Protein AF-A0A8V8TMZ4-F1 (afdb_monomer_lite)

Organism: Homo sapiens (NCBI:txid9606)

InterPro domains:
  IPR015381 XLF-like, N-terminal [PF09302] (12-59)
  IPR038051 XRCC4-like, N-terminal domain superfamily [G3DSA:2.170.210.10] (1-64)
  IPR052287 Non-homologous end-joining factor [PTHR32235] (1-59)

Foldseek 3Di:
DVVQVVQQVVFDWDWDDDPVAIKTKTKDQDPQWIWIWIGRPVDIDTDTDGPVRVVVVVVVVVVVVVVVVVVD

Structure (mmCIF, N/CA/C/O backbone):
data_AF-A0A8V8TMZ4-F1
#
_entry.id   AF-A0A8V8TMZ4-F1
#
loop_
_atom_site.group_PDB
_atom_site.id
_atom_site.type_symbol
_atom_site.label_atom_id
_atom_site.label_alt_id
_atom_site.label_comp_id
_atom_site.label_asym_id
_atom_site.label_entity_id
_atom_site.label_seq_id
_atom_site.pdbx_PDB_ins_code
_atom_site.Cartn_x
_atom_site.Cartn_y
_atom_site.Cartn_z
_atom_site.occupancy
_atom_site.B_iso_or_equiv
_atom_site.auth_seq_id
_atom_site.auth_comp_id
_atom_site.auth_asym_id
_atom_site.auth_atom_id
_atom_site.pdbx_PDB_model_num
ATOM 1 N N . MET A 1 1 ? -3.389 8.296 12.856 1.00 60.22 1 MET A N 1
ATOM 2 C CA . MET A 1 1 ? -2.366 8.459 11.796 1.00 60.22 1 MET A CA 1
ATOM 3 C C . MET A 1 1 ? -1.376 7.297 11.820 1.00 60.22 1 MET A C 1
ATOM 5 O O . MET A 1 1 ? -1.261 6.636 10.804 1.00 60.22 1 MET A O 1
ATOM 9 N N . GLU A 1 2 ? -0.786 6.942 12.970 1.00 72.00 2 GLU A N 1
ATOM 10 C CA . GLU A 1 2 ? 0.086 5.750 13.100 1.00 72.00 2 GLU A CA 1
ATOM 11 C C . GLU A 1 2 ? -0.586 4.419 12.721 1.00 72.00 2 GLU A C 1
ATOM 13 O O . GLU A 1 2 ? 0.060 3.555 12.142 1.00 72.00 2 GLU A O 1
ATOM 18 N N . GLU A 1 3 ? -1.890 4.250 12.969 1.00 79.06 3 GLU A N 1
ATOM 19 C CA . GLU A 1 3 ? -2.619 3.028 12.578 1.00 79.06 3 GLU A CA 1
ATOM 20 C C . GLU A 1 3 ? -2.622 2.785 11.059 1.00 79.06 3 GLU A C 1
ATOM 22 O O . GLU A 1 3 ? -2.619 1.636 10.617 1.00 79.06 3 GLU A O 1
ATOM 27 N N . LEU A 1 4 ? -2.605 3.854 10.250 1.00 82.31 4 LEU A N 1
ATOM 28 C CA . LEU A 1 4 ? -2.540 3.748 8.792 1.00 82.31 4 LEU A CA 1
ATOM 29 C C . LEU A 1 4 ? -1.167 3.241 8.344 1.00 82.31 4 LEU A C 1
ATOM 31 O O . LEU A 1 4 ? -1.092 2.334 7.516 1.00 82.31 4 LEU A O 1
ATOM 35 N N . GLU A 1 5 ? -0.092 3.776 8.922 1.00 81.50 5 GLU A N 1
ATOM 36 C CA . GLU A 1 5 ? 1.271 3.327 8.633 1.00 81.50 5 GLU A CA 1
ATOM 37 C C . GLU A 1 5 ? 1.516 1.905 9.143 1.00 81.50 5 GLU A C 1
ATOM 39 O O . GLU A 1 5 ? 2.072 1.079 8.420 1.00 81.50 5 GLU A O 1
ATOM 44 N N . GLN A 1 6 ? 1.041 1.570 10.345 1.00 85.06 6 GLN A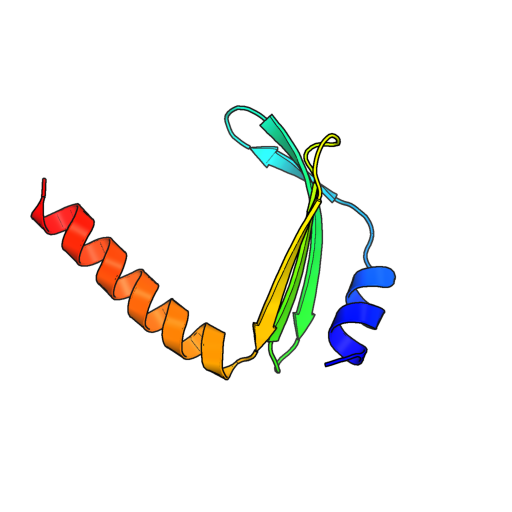 N 1
ATOM 45 C CA . GLN A 1 6 ? 1.141 0.212 10.881 1.00 85.06 6 GLN A CA 1
ATOM 46 C C . GLN A 1 6 ? 0.371 -0.794 10.025 1.00 85.06 6 GLN A C 1
ATOM 48 O O . GLN A 1 6 ? 0.908 -1.848 9.684 1.00 85.06 6 GLN A O 1
ATOM 53 N N . GLY A 1 7 ? -0.850 -0.457 9.604 1.00 86.62 7 GLY A N 1
ATOM 54 C CA . GLY A 1 7 ? -1.604 -1.283 8.668 1.00 86.62 7 GLY A CA 1
ATOM 55 C C . GLY A 1 7 ? -0.875 -1.450 7.335 1.00 86.62 7 GLY A C 1
ATOM 56 O O . GLY A 1 7 ? -0.789 -2.567 6.827 1.00 86.62 7 GLY A O 1
ATOM 57 N N . LEU A 1 8 ? -0.266 -0.380 6.813 1.00 87.50 8 LEU A N 1
ATOM 58 C CA . LEU A 1 8 ? 0.534 -0.394 5.583 1.00 87.50 8 LEU A CA 1
ATOM 59 C C . LEU A 1 8 ? 1.816 -1.234 5.696 1.00 87.50 8 LEU A C 1
ATOM 61 O O . LEU A 1 8 ? 2.270 -1.806 4.704 1.00 87.50 8 LEU A O 1
ATOM 65 N N . LEU A 1 9 ? 2.433 -1.316 6.874 1.00 87.31 9 LEU A N 1
ATOM 66 C CA . LEU A 1 9 ? 3.583 -2.194 7.120 1.00 87.31 9 LEU A CA 1
ATOM 67 C C . LEU A 1 9 ? 3.194 -3.675 7.069 1.00 87.31 9 LEU A C 1
ATOM 69 O O . LEU A 1 9 ? 3.998 -4.489 6.623 1.00 87.31 9 LEU A O 1
ATOM 73 N N . MET A 1 10 ? 1.960 -4.002 7.458 1.00 90.19 10 MET A N 1
ATOM 74 C CA . MET A 1 10 ? 1.425 -5.366 7.415 1.00 90.19 10 MET A CA 1
ATOM 75 C C . MET A 1 10 ? 0.922 -5.777 6.023 1.00 90.19 10 MET A C 1
ATOM 77 O O . MET A 1 10 ? 0.669 -6.960 5.797 1.00 90.19 10 MET A O 1
ATOM 81 N N . GLN A 1 11 ? 0.758 -4.832 5.089 1.00 89.31 11 GLN A N 1
ATOM 82 C CA . GLN A 1 11 ? 0.317 -5.139 3.729 1.00 89.31 11 GLN A CA 1
ATOM 83 C C . GLN A 1 11 ? 1.466 -5.685 2.872 1.00 89.31 11 GLN A C 1
ATOM 85 O O . GLN A 1 11 ? 2.568 -5.123 2.883 1.00 89.31 11 GLN A O 1
ATOM 90 N N . PRO A 1 12 ? 1.218 -6.748 2.086 1.00 92.38 12 PRO A N 1
ATOM 91 C CA . PRO A 1 12 ? 2.209 -7.258 1.157 1.00 92.38 12 PRO A CA 1
ATOM 92 C C . PRO A 1 12 ? 2.458 -6.255 0.027 1.00 92.38 12 PRO A C 1
ATOM 94 O O . PRO A 1 12 ? 1.581 -5.477 -0.352 1.00 92.38 12 PRO A O 1
ATOM 97 N N . TRP A 1 13 ? 3.655 -6.317 -0.552 1.00 90.69 13 TRP A N 1
ATOM 98 C CA . TRP A 1 13 ? 3.943 -5.621 -1.799 1.00 90.69 13 TRP A CA 1
ATOM 99 C C . TRP A 1 13 ? 3.245 -6.331 -2.956 1.00 90.69 13 TRP A C 1
ATOM 101 O O . TRP A 1 13 ? 3.473 -7.516 -3.203 1.00 90.69 13 TRP A O 1
ATOM 111 N N . ALA A 1 14 ? 2.403 -5.593 -3.667 1.00 89.25 14 ALA A N 1
ATOM 112 C CA . ALA A 1 14 ? 1.768 -6.026 -4.895 1.00 89.25 14 ALA A CA 1
ATOM 113 C C . ALA A 1 14 ? 2.532 -5.468 -6.098 1.00 89.25 14 ALA A C 1
ATOM 115 O O . ALA A 1 14 ? 2.982 -4.323 -6.094 1.00 89.25 14 ALA A O 1
ATOM 116 N N . TRP A 1 15 ? 2.648 -6.274 -7.146 1.00 89.06 15 TRP A N 1
ATOM 117 C CA . TRP A 1 15 ? 3.150 -5.810 -8.432 1.00 89.06 15 TRP A CA 1
ATOM 118 C C . TRP A 1 15 ? 2.023 -5.120 -9.197 1.00 89.06 15 TRP A C 1
ATOM 120 O O . TRP A 1 15 ? 0.962 -5.702 -9.422 1.00 89.06 15 TRP A O 1
ATOM 130 N N . LEU A 1 16 ? 2.264 -3.878 -9.600 1.00 85.62 16 LEU A N 1
ATOM 131 C CA . LEU A 1 16 ? 1.374 -3.054 -10.397 1.00 85.62 16 LEU A CA 1
ATOM 132 C C . LEU A 1 16 ? 2.006 -2.852 -11.776 1.00 85.62 16 LEU A C 1
ATOM 134 O O . LEU A 1 16 ? 3.006 -2.149 -11.923 1.00 85.62 16 LEU A O 1
ATOM 138 N N . GLN A 1 17 ? 1.426 -3.481 -12.793 1.00 81.94 17 GLN A N 1
ATOM 139 C CA . GLN A 1 17 ? 1.837 -3.287 -14.178 1.00 81.94 17 GLN A CA 1
ATOM 140 C C . GLN A 1 17 ? 1.163 -2.015 -14.713 1.00 81.94 17 GLN A C 1
ATOM 142 O O . GLN A 1 17 ? -0.050 -1.991 -14.921 1.00 81.94 17 GLN A O 1
ATOM 147 N N . LEU A 1 18 ? 1.934 -0.948 -14.902 1.00 78.62 18 LEU A N 1
ATOM 148 C CA . LEU A 1 18 ? 1.506 0.249 -15.627 1.00 78.62 18 LEU A CA 1
ATOM 149 C C . LEU A 1 18 ? 1.924 0.128 -17.094 1.00 78.62 18 LEU A C 1
ATOM 151 O O . LEU A 1 18 ? 2.756 -0.707 -17.440 1.00 78.62 18 LEU A O 1
ATOM 155 N N . ALA A 1 19 ? 1.344 0.970 -17.953 1.00 76.62 19 ALA A N 1
ATOM 156 C CA . ALA A 1 19 ? 1.517 0.893 -19.405 1.00 76.62 19 ALA A CA 1
ATOM 157 C C . ALA A 1 19 ? 2.989 0.799 -19.846 1.00 76.62 19 ALA A C 1
ATOM 159 O O . ALA A 1 19 ? 3.305 0.030 -20.748 1.00 76.62 19 ALA A O 1
ATOM 160 N N . GLU A 1 20 ? 3.878 1.542 -19.184 1.00 78.56 20 GLU A N 1
ATOM 161 C CA . GLU A 1 20 ? 5.295 1.608 -19.553 1.00 78.56 20 GLU A CA 1
ATOM 162 C C . GLU A 1 20 ? 6.233 1.003 -18.498 1.00 78.56 20 GLU A C 1
ATOM 164 O O . GLU A 1 20 ? 7.390 0.747 -18.809 1.00 78.56 20 GLU A O 1
ATOM 169 N N . ASN A 1 21 ? 5.760 0.736 -17.271 1.00 78.75 21 ASN A N 1
ATOM 170 C CA . ASN A 1 21 ? 6.619 0.357 -16.142 1.00 78.75 21 ASN A CA 1
ATOM 171 C C . ASN A 1 21 ? 5.952 -0.643 -15.188 1.00 78.75 21 ASN A C 1
ATOM 173 O O . ASN A 1 21 ? 4.740 -0.626 -14.985 1.00 78.75 21 ASN A O 1
ATOM 177 N N . SER A 1 22 ? 6.766 -1.469 -14.531 1.00 86.31 22 SER A N 1
ATOM 178 C CA . SER A 1 22 ? 6.337 -2.312 -13.410 1.00 86.31 22 SER A CA 1
ATOM 179 C C . SER A 1 22 ? 6.675 -1.620 -12.098 1.00 86.31 22 SER A C 1
ATOM 181 O O . SER A 1 22 ? 7.845 -1.348 -11.838 1.00 86.31 22 SER A O 1
ATOM 183 N N . LEU A 1 23 ? 5.674 -1.371 -11.260 1.00 88.31 23 LEU A N 1
ATOM 184 C CA . LEU A 1 23 ? 5.866 -0.802 -9.930 1.00 88.31 23 LEU A CA 1
ATOM 185 C C . LEU A 1 23 ? 5.525 -1.825 -8.853 1.00 88.31 23 LEU A C 1
ATOM 187 O O . LEU A 1 23 ? 4.660 -2.678 -9.025 1.00 88.31 23 LEU A O 1
ATOM 191 N N . LEU A 1 24 ? 6.182 -1.706 -7.712 1.00 91.44 24 LEU A N 1
ATOM 192 C CA . LEU A 1 24 ? 5.758 -2.320 -6.468 1.00 91.44 24 LEU A CA 1
ATOM 193 C C . LEU A 1 24 ? 4.904 -1.318 -5.709 1.00 91.44 24 LEU A C 1
ATOM 195 O O . LEU A 1 24 ? 5.328 -0.192 -5.473 1.00 91.44 24 LEU A O 1
ATOM 199 N N . ALA A 1 25 ? 3.712 -1.719 -5.298 1.00 90.94 25 ALA A N 1
ATOM 200 C CA . ALA A 1 25 ? 2.834 -0.880 -4.507 1.00 90.94 25 ALA A CA 1
ATOM 201 C C . ALA A 1 25 ? 2.285 -1.648 -3.310 1.00 90.94 25 ALA A C 1
ATOM 203 O O . ALA A 1 25 ? 1.996 -2.840 -3.388 1.00 90.94 25 ALA A O 1
ATOM 204 N N . LYS A 1 26 ? 2.099 -0.950 -2.198 1.00 92.81 26 LYS A N 1
ATOM 205 C CA . LYS A 1 26 ? 1.294 -1.424 -1.076 1.00 92.81 26 LYS A CA 1
ATOM 206 C C . LYS A 1 26 ? 0.393 -0.298 -0.620 1.00 92.81 26 LYS A C 1
ATOM 208 O O . LYS A 1 26 ? 0.802 0.861 -0.602 1.00 92.81 26 LYS A O 1
ATOM 213 N N . VAL A 1 27 ? -0.840 -0.639 -0.282 1.00 88.88 27 VAL A N 1
ATOM 214 C CA . VAL A 1 27 ? -1.872 0.337 0.049 1.00 88.88 27 VAL A CA 1
ATOM 215 C C . VAL A 1 27 ? -2.678 -0.161 1.230 1.00 88.88 27 VAL A C 1
ATOM 217 O O . VAL A 1 27 ? -3.043 -1.332 1.290 1.00 88.88 27 VAL A O 1
ATOM 220 N N . PHE A 1 28 ? -2.965 0.733 2.166 1.00 87.06 28 PHE A N 1
ATOM 221 C CA . PHE A 1 28 ? -3.828 0.450 3.297 1.00 87.06 28 PHE A CA 1
ATOM 222 C C . PHE A 1 28 ? -4.881 1.545 3.399 1.00 87.06 28 PHE A C 1
ATOM 224 O O . PHE A 1 28 ? -4.568 2.721 3.581 1.00 87.06 28 PHE A O 1
ATOM 231 N N . ILE A 1 29 ? -6.138 1.147 3.216 1.00 84.25 29 ILE A N 1
ATOM 232 C CA . ILE A 1 29 ? -7.283 2.051 3.118 1.00 84.25 29 ILE A CA 1
ATOM 233 C C . ILE A 1 29 ? -8.167 1.835 4.339 1.00 84.25 29 ILE A C 1
ATOM 235 O O . ILE A 1 29 ? -8.537 0.709 4.668 1.00 84.25 29 ILE A O 1
ATOM 239 N N . THR A 1 30 ? -8.539 2.928 4.993 1.00 83.00 30 THR A N 1
ATOM 240 C CA . THR A 1 30 ? -9.425 2.942 6.157 1.00 83.00 30 THR A CA 1
ATOM 241 C C . THR A 1 30 ? -10.538 3.969 5.960 1.00 83.00 30 THR A C 1
ATOM 243 O O . THR A 1 30 ? -10.523 4.768 5.025 1.00 83.00 30 THR A O 1
ATOM 246 N N . LYS A 1 31 ? -11.508 3.998 6.880 1.00 78.62 31 LYS A N 1
ATOM 247 C CA . LYS A 1 31 ? -12.577 5.012 6.869 1.00 78.62 31 LYS A CA 1
ATOM 248 C C . LYS A 1 31 ? -12.070 6.440 7.104 1.00 78.62 31 LYS A C 1
ATOM 250 O O . LYS A 1 31 ? -12.797 7.378 6.806 1.00 78.62 31 LYS A O 1
ATOM 255 N N . GLN A 1 32 ? -10.867 6.597 7.657 1.00 77.19 32 GLN A N 1
ATOM 256 C CA . GLN A 1 32 ? -10.271 7.887 8.018 1.00 77.19 32 GLN A CA 1
ATOM 257 C C . GLN A 1 32 ? -9.296 8.405 6.950 1.00 77.19 32 GLN A C 1
ATOM 259 O O . GLN A 1 32 ? -8.898 9.565 6.989 1.00 77.19 32 GLN A O 1
ATOM 264 N N . GLY A 1 33 ? -8.944 7.580 5.963 1.00 82.06 33 GLY A N 1
ATOM 265 C CA . GLY A 1 33 ? -7.958 7.926 4.949 1.00 82.06 33 GLY A CA 1
ATOM 266 C C . GLY A 1 33 ? -7.259 6.698 4.387 1.00 82.06 33 GLY A C 1
ATOM 267 O O . GLY A 1 33 ? -7.647 5.563 4.670 1.00 82.06 33 GLY A O 1
ATOM 268 N N . TYR A 1 34 ? -6.204 6.921 3.615 1.00 84.12 34 TYR A N 1
ATOM 269 C CA . TYR A 1 34 ? -5.342 5.855 3.121 1.00 84.12 34 TYR A CA 1
ATOM 270 C C . TYR A 1 34 ? -3.869 6.228 3.232 1.00 84.12 34 TY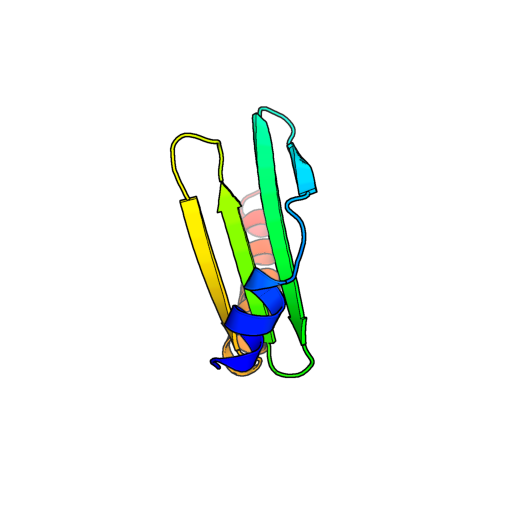R A C 1
ATOM 272 O O . TYR A 1 34 ? -3.503 7.403 3.221 1.00 84.12 34 TYR A O 1
ATOM 280 N N . ALA A 1 35 ? -3.035 5.199 3.303 1.00 88.00 35 ALA A N 1
ATOM 281 C CA . ALA A 1 35 ? -1.600 5.298 3.127 1.00 88.00 35 ALA A CA 1
ATOM 282 C C . ALA A 1 35 ? -1.195 4.404 1.951 1.00 88.00 35 ALA A C 1
ATOM 284 O O . ALA A 1 35 ? -1.700 3.288 1.797 1.00 88.00 35 ALA A O 1
ATOM 285 N N . LEU A 1 36 ? -0.324 4.919 1.095 1.00 87.62 36 LEU A N 1
ATOM 286 C CA . LEU A 1 36 ? 0.126 4.292 -0.135 1.00 87.62 36 LEU A CA 1
ATOM 287 C C . LEU A 1 36 ? 1.645 4.434 -0.221 1.00 87.62 36 LEU A C 1
ATOM 289 O O . LEU A 1 36 ? 2.196 5.525 -0.086 1.00 87.62 36 LEU A O 1
ATOM 293 N N . LEU A 1 37 ? 2.313 3.317 -0.482 1.00 89.56 37 LEU A N 1
ATOM 294 C CA . LEU A 1 37 ? 3.721 3.279 -0.842 1.00 89.56 37 LEU A CA 1
ATOM 295 C C . LEU A 1 37 ? 3.838 2.689 -2.239 1.00 89.56 37 LEU A C 1
ATOM 297 O O . LEU A 1 37 ? 3.328 1.599 -2.490 1.00 89.56 37 LEU A O 1
ATOM 301 N N . VAL A 1 38 ? 4.519 3.403 -3.127 1.00 89.00 38 VAL A N 1
ATOM 302 C CA . VAL A 1 38 ? 4.822 2.959 -4.489 1.00 89.00 38 VAL A CA 1
ATOM 303 C C . VAL A 1 38 ? 6.327 3.026 -4.691 1.00 89.00 38 VAL A C 1
ATOM 305 O O . VAL A 1 38 ? 6.971 3.967 -4.239 1.00 89.00 38 VAL A O 1
ATOM 308 N N . SER A 1 39 ? 6.903 2.040 -5.359 1.00 87.44 39 SER A N 1
ATOM 309 C CA . SER A 1 39 ? 8.318 1.995 -5.689 1.00 87.44 39 SER A CA 1
ATOM 310 C C . SER A 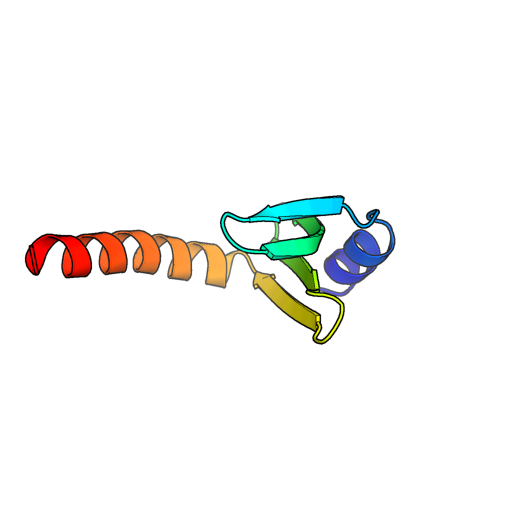1 39 ? 8.524 1.442 -7.089 1.00 87.44 39 SER A C 1
ATOM 312 O O . SER A 1 39 ? 7.912 0.449 -7.470 1.00 87.44 39 SER A O 1
ATOM 314 N N . ASP A 1 40 ? 9.416 2.068 -7.843 1.00 87.75 40 ASP A N 1
ATOM 315 C CA . ASP A 1 40 ? 9.907 1.597 -9.142 1.00 87.75 40 ASP A CA 1
ATOM 316 C C . ASP A 1 40 ? 11.247 0.847 -9.014 1.00 87.75 40 ASP A C 1
ATOM 318 O O . ASP A 1 40 ? 11.963 0.684 -9.997 1.00 87.75 40 ASP A O 1
ATOM 322 N N . LEU A 1 41 ? 11.598 0.401 -7.798 1.00 85.25 41 LEU A N 1
ATOM 323 C CA . LEU A 1 41 ? 12.895 -0.181 -7.415 1.00 85.25 41 LEU A CA 1
ATOM 324 C C . LEU A 1 41 ? 14.074 0.809 -7.389 1.00 85.25 41 LEU A C 1
ATOM 326 O O . LEU A 1 41 ? 15.138 0.447 -6.887 1.00 85.25 41 LEU A O 1
ATOM 330 N N . GLN A 1 42 ? 13.906 2.042 -7.875 1.00 85.81 42 GLN A N 1
ATOM 331 C CA . GLN A 1 42 ? 14.930 3.095 -7.822 1.00 85.81 42 GLN A CA 1
ATOM 332 C C . GLN A 1 42 ? 14.592 4.164 -6.782 1.00 85.81 42 GLN A C 1
ATOM 334 O O . GLN A 1 42 ? 15.460 4.647 -6.056 1.00 85.81 42 GLN A O 1
ATOM 339 N N . GLN A 1 43 ? 13.317 4.516 -6.699 1.00 82.25 43 GLN A N 1
ATOM 340 C CA . GLN A 1 43 ? 12.733 5.496 -5.811 1.00 82.25 43 GLN A CA 1
ATOM 341 C C . GLN A 1 43 ? 11.519 4.898 -5.101 1.00 82.25 43 GLN A C 1
ATOM 343 O O . GLN A 1 43 ? 10.946 3.873 -5.487 1.00 82.25 43 GLN A O 1
ATOM 348 N N . VAL A 1 44 ? 11.162 5.529 -3.988 1.00 86.62 44 VAL A N 1
ATOM 349 C CA . VAL A 1 44 ? 9.998 5.162 -3.189 1.00 86.62 44 VAL A CA 1
ATOM 350 C C . VAL A 1 44 ? 9.195 6.427 -2.942 1.00 86.62 44 VAL A C 1
ATOM 352 O O . VAL A 1 44 ? 9.695 7.384 -2.351 1.00 86.62 44 VAL A O 1
ATOM 355 N N . TRP A 1 45 ? 7.943 6.418 -3.381 1.00 87.38 45 TRP A N 1
ATOM 356 C CA . TRP A 1 45 ? 6.978 7.477 -3.137 1.00 87.38 45 TRP A CA 1
ATOM 357 C C . TRP A 1 45 ? 6.035 7.052 -2.025 1.00 87.38 45 TRP A C 1
ATOM 359 O O . TRP A 1 45 ? 5.411 5.991 -2.090 1.00 87.38 45 TRP A O 1
ATOM 369 N N . HIS A 1 46 ? 5.934 7.902 -1.010 1.00 84.75 46 HIS A N 1
ATOM 370 C CA . HIS A 1 46 ? 5.008 7.742 0.096 1.00 84.75 46 HIS A CA 1
ATOM 371 C C . HIS A 1 46 ? 3.921 8.804 -0.001 1.00 84.75 46 HIS A C 1
ATOM 373 O O . HIS A 1 46 ? 4.220 9.999 -0.044 1.00 84.75 46 HIS A O 1
ATOM 379 N N . GLU A 1 47 ? 2.666 8.369 -0.012 1.00 82.44 47 GLU A N 1
ATOM 380 C CA . GLU A 1 47 ? 1.521 9.262 0.062 1.00 82.44 47 GLU A CA 1
ATOM 381 C C . GLU A 1 47 ? 0.568 8.812 1.168 1.00 82.44 47 GLU A C 1
ATOM 383 O O . GLU A 1 47 ? 0.146 7.659 1.224 1.00 82.44 47 GLU A O 1
ATOM 388 N N . GLN A 1 48 ? 0.195 9.752 2.033 1.00 78.31 48 GLN A N 1
ATOM 389 C CA . GLN A 1 48 ? -0.794 9.541 3.077 1.00 78.31 48 GLN A CA 1
ATOM 390 C C . GLN A 1 48 ? -1.842 10.644 3.001 1.00 78.31 48 GLN A C 1
ATOM 392 O O . GLN A 1 48 ? -1.516 11.833 2.987 1.00 78.31 48 GLN A O 1
ATOM 397 N N . VAL A 1 49 ? -3.107 10.247 2.949 1.00 73.69 49 VAL A N 1
ATOM 398 C CA . VAL A 1 49 ? -4.224 11.156 2.700 1.00 73.69 49 VAL A CA 1
ATOM 399 C C . VAL A 1 49 ? -5.311 10.907 3.732 1.00 73.69 49 VAL A C 1
ATOM 401 O O . VAL A 1 49 ? -5.848 9.806 3.824 1.00 73.69 49 VAL A O 1
ATOM 404 N N . ASP A 1 50 ? -5.656 11.947 4.485 1.00 74.44 50 ASP A N 1
ATOM 405 C CA . ASP A 1 50 ? -6.794 11.953 5.408 1.00 74.44 50 ASP A CA 1
ATOM 406 C C . ASP A 1 50 ? -8.113 12.239 4.661 1.00 74.44 50 ASP A C 1
ATOM 408 O O . ASP A 1 50 ? -8.117 12.888 3.610 1.00 74.44 50 ASP A O 1
ATOM 412 N N . THR A 1 51 ? -9.253 11.803 5.205 1.00 60.72 51 THR A N 1
ATOM 413 C CA . THR A 1 51 ? -10.613 12.106 4.705 1.00 60.72 51 THR A CA 1
ATOM 414 C C . THR A 1 51 ? -10.856 13.568 4.317 1.00 60.72 51 THR A C 1
ATOM 416 O O . THR A 1 51 ? -11.585 13.832 3.352 1.00 60.72 51 THR A O 1
ATOM 419 N N . SER A 1 52 ? -10.223 14.519 5.011 1.00 57.53 52 SER A N 1
ATOM 420 C CA . SER A 1 52 ? -10.287 15.947 4.673 1.00 57.53 52 SER A CA 1
ATOM 421 C C . SER A 1 52 ? -9.684 16.245 3.288 1.00 57.53 52 SER A C 1
ATOM 423 O O . SER A 1 52 ? -10.276 16.948 2.462 1.00 57.53 52 SER A O 1
ATOM 425 N N . VAL A 1 53 ? -8.551 15.610 2.978 1.00 55.59 53 VAL A N 1
ATOM 426 C CA . VAL A 1 53 ? -7.840 15.750 1.701 1.00 55.59 53 VAL A CA 1
ATOM 427 C C . VAL A 1 53 ? -8.492 14.899 0.609 1.00 55.59 53 VAL A C 1
ATOM 429 O O . VAL A 1 53 ? -8.520 15.334 -0.539 1.00 55.59 53 VAL A O 1
ATOM 432 N N . VAL A 1 54 ? -9.102 13.749 0.934 1.00 56.66 54 VAL A N 1
ATOM 433 C CA . VAL A 1 54 ? -9.907 12.963 -0.030 1.00 56.66 54 VAL A CA 1
ATOM 434 C C . VAL A 1 54 ? -11.094 13.782 -0.540 1.00 56.66 54 VAL A C 1
ATOM 436 O O . VAL A 1 54 ? -11.332 13.825 -1.744 1.00 56.66 54 VAL A O 1
ATOM 439 N N . SER A 1 55 ? -11.799 14.501 0.340 1.00 55.53 55 SER A N 1
ATOM 440 C CA . SER A 1 55 ? -12.921 15.365 -0.060 1.00 55.53 55 SER A CA 1
ATOM 441 C C . SER A 1 55 ? -12.472 16.586 -0.874 1.00 55.53 55 SER A C 1
ATOM 443 O O . SER A 1 55 ? -13.152 16.984 -1.824 1.00 55.53 55 SER A O 1
ATOM 445 N N . GLN A 1 56 ? -11.315 17.176 -0.551 1.00 52.19 56 GLN A N 1
ATOM 446 C CA . GLN A 1 56 ? -10.736 18.269 -1.342 1.00 52.19 56 GLN A CA 1
ATOM 447 C C . GLN A 1 56 ? -10.204 17.795 -2.704 1.00 52.19 56 GLN A C 1
ATOM 449 O O . GLN A 1 56 ? -10.460 18.445 -3.718 1.00 52.19 56 GLN A O 1
ATOM 454 N N . ARG A 1 57 ? -9.518 16.647 -2.761 1.00 52.81 57 ARG A N 1
ATOM 455 C CA . ARG A 1 57 ? -9.005 16.055 -4.005 1.00 52.81 57 ARG A CA 1
ATOM 456 C C . ARG A 1 57 ? -10.110 15.471 -4.878 1.00 52.81 57 ARG A C 1
ATOM 458 O O . ARG A 1 57 ? -9.989 15.560 -6.088 1.00 52.81 57 ARG A O 1
ATOM 465 N N . ALA A 1 58 ? -11.209 14.961 -4.320 1.00 52.66 58 ALA A N 1
ATOM 466 C CA . ALA A 1 58 ? -12.379 14.556 -5.106 1.00 52.66 58 ALA A CA 1
ATOM 467 C C . ALA A 1 58 ? -13.025 15.760 -5.816 1.00 52.66 58 ALA A C 1
ATOM 469 O O . ALA A 1 58 ? -13.380 15.673 -6.992 1.00 52.66 58 ALA A O 1
ATOM 470 N N . LYS A 1 59 ? -13.091 16.919 -5.141 1.00 50.59 59 LYS A N 1
ATOM 471 C CA . LYS A 1 59 ? -13.498 18.183 -5.776 1.00 50.59 59 LYS A CA 1
ATOM 472 C C . LYS A 1 59 ? -12.505 18.620 -6.853 1.00 50.59 59 LYS A C 1
ATOM 474 O O . LYS A 1 59 ? -12.926 18.949 -7.956 1.00 50.59 59 LYS A O 1
ATOM 479 N N . LEU A 1 60 ? -11.201 18.575 -6.574 1.00 44.47 60 LEU A N 1
ATOM 480 C CA . LEU A 1 60 ? -10.170 18.930 -7.557 1.00 44.47 60 LEU A CA 1
ATOM 481 C C . LEU A 1 60 ? -10.109 17.954 -8.737 1.00 44.47 60 LEU A C 1
ATOM 483 O O . LEU A 1 60 ? -9.874 18.398 -9.847 1.00 44.47 60 LEU A O 1
ATOM 487 N N . SER A 1 61 ? -10.369 16.661 -8.543 1.00 45.47 61 SER A N 1
ATOM 488 C CA . SER A 1 61 ? -10.403 15.658 -9.613 1.00 45.47 61 SER A CA 1
ATOM 489 C C . SER A 1 61 ? -11.572 15.905 -10.570 1.00 45.47 61 SER A C 1
ATOM 491 O O . SER A 1 61 ? -11.366 15.841 -11.778 1.00 45.47 61 SER A O 1
ATOM 493 N N . SER A 1 62 ? -12.748 16.309 -10.066 1.00 44.66 62 SER A N 1
ATOM 494 C CA . SER A 1 62 ? -13.834 16.806 -10.932 1.00 44.66 62 SER A CA 1
ATOM 495 C C . SER A 1 62 ? -13.459 18.100 -11.662 1.00 44.66 62 SER A C 1
ATOM 497 O O . SER A 1 62 ? -13.799 18.258 -12.829 1.00 44.66 62 SER A O 1
ATOM 499 N N . VAL A 1 63 ? -12.736 19.022 -11.017 1.00 46.88 63 VAL A N 1
ATOM 500 C CA . VAL A 1 63 ? -12.350 20.302 -11.638 1.00 46.88 63 VAL A CA 1
ATOM 501 C C . VAL A 1 63 ? -11.251 20.119 -12.689 1.00 46.88 63 VAL A C 1
ATOM 503 O O . VAL A 1 63 ? -11.387 20.660 -13.778 1.00 46.88 63 VAL A O 1
ATOM 506 N N . ILE A 1 64 ? -10.215 19.318 -12.419 1.00 46.22 64 ILE A N 1
ATOM 507 C CA . ILE A 1 64 ? -9.099 19.020 -13.337 1.00 46.22 64 ILE A CA 1
ATOM 508 C C . ILE A 1 64 ? -9.605 18.309 -14.601 1.00 46.22 64 ILE A C 1
ATOM 510 O O . ILE 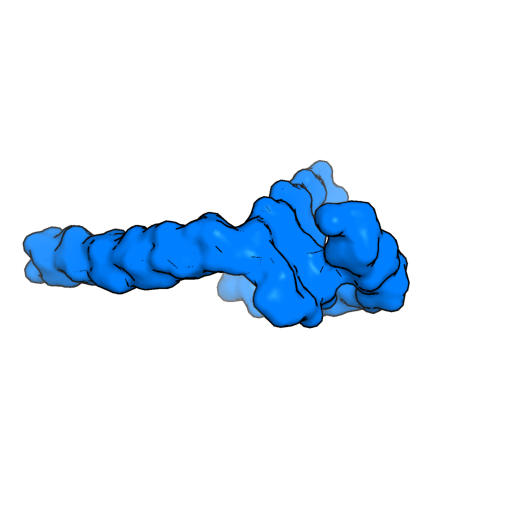A 1 64 ? -9.122 18.597 -15.695 1.00 46.22 64 ILE A O 1
ATOM 514 N N . TRP A 1 65 ? -10.633 17.462 -14.483 1.00 34.31 65 TRP A N 1
ATOM 515 C CA . TRP A 1 65 ? -11.284 16.856 -15.647 1.00 34.31 65 TRP A CA 1
ATOM 516 C C . TRP A 1 65 ? -11.983 17.902 -16.537 1.00 34.31 65 TRP A C 1
ATOM 518 O O . TRP A 1 65 ? -11.862 17.839 -17.756 1.00 34.31 65 TRP A O 1
ATOM 528 N N . ILE A 1 66 ? -12.642 18.913 -15.952 1.00 45.34 66 ILE A N 1
ATOM 529 C CA . ILE A 1 66 ? -13.355 19.966 -16.706 1.00 45.34 66 ILE A CA 1
ATOM 530 C C . ILE A 1 66 ? -12.388 20.903 -17.446 1.00 45.34 66 ILE A C 1
ATOM 532 O O . ILE A 1 66 ? -12.628 21.226 -18.607 1.00 45.34 66 ILE A O 1
ATOM 536 N N . ILE A 1 67 ? -11.279 21.319 -16.824 1.00 48.03 67 ILE A N 1
ATOM 537 C CA . ILE A 1 67 ? -10.283 22.187 -17.493 1.00 48.03 67 ILE A CA 1
ATOM 538 C C . ILE A 1 67 ? -9.557 21.449 -18.620 1.00 48.03 67 ILE A C 1
ATOM 540 O O . ILE A 1 67 ? -9.240 22.061 -19.635 1.00 48.03 67 ILE A O 1
ATOM 544 N N . SER A 1 68 ? -9.330 20.138 -18.475 1.00 38.31 68 SER 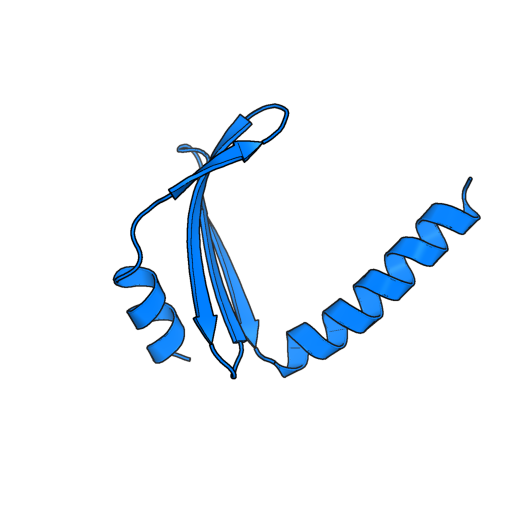A N 1
ATOM 545 C CA . SER A 1 68 ? -8.706 19.342 -19.538 1.00 38.31 68 SER A CA 1
ATOM 546 C C . SER A 1 68 ? -9.662 19.045 -20.700 1.00 38.31 68 SER A C 1
ATOM 548 O O . SER A 1 68 ? -9.193 18.834 -21.813 1.00 38.31 68 SER A O 1
ATOM 550 N N . PHE A 1 69 ? -10.981 19.059 -20.470 1.00 38.50 69 PHE A N 1
ATOM 551 C CA . PHE A 1 69 ? -11.999 18.900 -21.517 1.00 38.50 69 PHE A CA 1
ATOM 552 C C . PHE A 1 69 ? -12.341 20.220 -22.230 1.00 38.50 69 PHE A C 1
ATOM 554 O O . PHE A 1 69 ? -12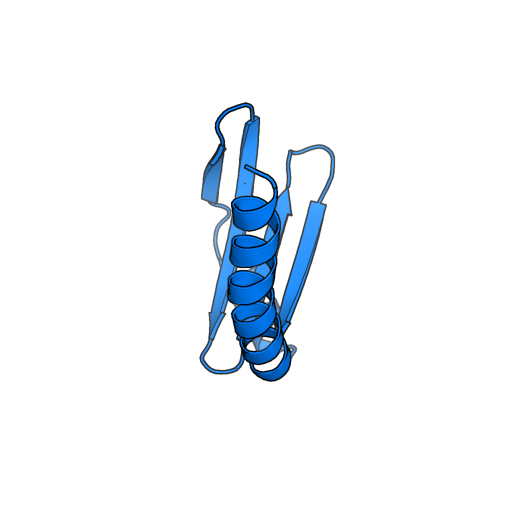.733 20.205 -23.388 1.00 38.50 69 PHE A O 1
ATOM 561 N N . ALA A 1 70 ? -12.172 21.368 -21.564 1.00 35.62 70 ALA A N 1
ATOM 562 C CA . ALA A 1 70 ? -12.381 22.694 -22.159 1.00 35.62 70 ALA A CA 1
ATOM 563 C C . ALA A 1 70 ? -11.218 23.161 -23.059 1.00 35.62 70 ALA A C 1
ATOM 565 O O . ALA A 1 70 ? -11.335 24.178 -23.740 1.00 35.62 70 ALA A O 1
ATOM 566 N N . HIS A 1 71 ? -10.100 22.433 -23.047 1.00 42.78 71 HIS A N 1
ATOM 567 C CA . HIS A 1 71 ? -8.952 22.635 -23.932 1.00 42.78 71 HIS A CA 1
ATOM 568 C C . HIS A 1 71 ? -8.821 21.481 -24.947 1.00 42.78 71 HIS A C 1
ATOM 570 O O . HIS A 1 71 ? -7.711 21.079 -25.306 1.00 42.78 71 HIS A O 1
ATOM 576 N N . CYS A 1 72 ? -9.965 20.928 -25.367 1.00 43.50 72 CYS A N 1
ATOM 577 C CA . CYS A 1 72 ? -10.116 20.037 -26.513 1.00 43.50 72 CYS A CA 1
ATOM 578 C C . CYS A 1 72 ? -11.187 20.594 -27.457 1.00 43.50 72 CYS A C 1
ATOM 580 O O . CYS A 1 72 ? -12.170 21.182 -26.951 1.00 43.50 72 CYS A O 1
#

Sequence (72 aa):
MEELEQGLLMQPWAWLQLAENSLLAKVFITKQGYALLVSDLQQVWHEQVDTSVVSQRAKLSSVIWIISFAHC

Radius of gyration: 14.87 Å; chains: 1; bounding box: 29×30×40 Å

pLDDT: mean 73.0, std 18.0, range [34.31, 92.81]

Secondary structure (DSSP, 8-state):
-HHHHHHHHHSPPEEEE-SS-EEEEEEEEETTEEEEEEE-SS-EEEEEEEHHHHHHHHHHHHHHHHHHHTT-